Protein AF-A0A6L3IJ48-F1 (afdb_monomer)

Organism: NCBI:txid357276

Secondary structure (DSSP, 8-state):
--HHHHHHHHHHHHHHTT------SSEEEEEETTEEEEEEEEESSSEEE---SS--HHHHHHHHGGGGGTSEEE-

Mean predicted aligned error: 9.25 Å

Structure (mmCIF, N/CA/C/O backbone):
data_AF-A0A6L3IJ48-F1
#
_entry.id   AF-A0A6L3IJ48-F1
#
loop_
_atom_site.group_PDB
_atom_site.id
_atom_site.type_symbol
_atom_site.label_atom_id
_atom_site.label_alt_id
_atom_site.label_comp_id
_atom_site.label_asym_id
_atom_site.label_entity_id
_atom_site.label_seq_id
_atom_site.pdbx_PDB_ins_code
_atom_site.Cartn_x
_atom_site.Cartn_y
_atom_site.Cartn_z
_atom_site.occupancy
_atom_site.B_iso_or_equiv
_atom_site.auth_seq_id
_atom_site.auth_comp_id
_atom_site.auth_asym_id
_atom_site.auth_atom_id
_atom_site.pdbx_PDB_model_num
ATOM 1 N N . MET A 1 1 ? -19.658 -25.893 33.834 1.00 62.53 1 MET A N 1
ATOM 2 C CA . MET A 1 1 ? -18.688 -24.814 33.538 1.00 62.53 1 MET A CA 1
ATOM 3 C C . MET A 1 1 ? -19.158 -23.572 34.266 1.00 62.53 1 MET A C 1
ATOM 5 O O . MET A 1 1 ? -20.272 -23.148 34.003 1.00 62.53 1 MET A O 1
ATOM 9 N N . ASN A 1 2 ? -18.366 -23.046 35.199 1.00 81.12 2 ASN A N 1
ATOM 10 C CA . ASN A 1 2 ? -18.745 -21.866 35.981 1.00 81.12 2 ASN A CA 1
ATOM 11 C C . ASN A 1 2 ? -18.910 -20.653 35.050 1.00 81.12 2 ASN A C 1
ATOM 13 O O . ASN A 1 2 ? -18.095 -20.474 34.145 1.00 81.12 2 ASN A O 1
ATOM 17 N N . GLU A 1 3 ? -19.925 -19.816 35.274 1.00 86.94 3 GLU A N 1
ATOM 18 C CA . GLU A 1 3 ? -20.204 -18.618 34.456 1.00 86.94 3 GLU A CA 1
ATOM 19 C C . GLU A 1 3 ? -18.982 -17.690 34.337 1.00 86.94 3 GLU A C 1
ATOM 21 O O . GLU A 1 3 ? -18.682 -17.159 33.271 1.00 86.94 3 GLU A O 1
ATOM 26 N N . ILE A 1 4 ? -18.181 -17.610 35.402 1.00 87.94 4 ILE A N 1
ATOM 27 C CA . ILE A 1 4 ? -16.910 -16.871 35.441 1.00 87.94 4 ILE A CA 1
ATOM 28 C C . ILE A 1 4 ? -15.926 -17.375 34.372 1.00 87.94 4 ILE A C 1
ATOM 30 O O . ILE A 1 4 ? -15.260 -16.584 33.710 1.00 87.94 4 ILE A O 1
ATOM 34 N N . PHE A 1 5 ? -15.859 -18.691 34.160 1.00 86.44 5 PHE A N 1
ATOM 35 C CA . PHE A 1 5 ? -14.961 -19.297 33.178 1.00 86.44 5 PHE A CA 1
ATOM 36 C C . PHE A 1 5 ? -15.403 -18.988 31.741 1.00 86.44 5 PHE A C 1
ATOM 38 O O . PHE A 1 5 ? -14.569 -18.758 30.870 1.00 86.44 5 PHE A O 1
ATOM 45 N N . ARG A 1 6 ? -16.719 -18.915 31.493 1.00 86.69 6 ARG A N 1
ATOM 46 C CA . ARG A 1 6 ? -17.273 -18.500 30.194 1.00 86.69 6 ARG A CA 1
ATOM 47 C C . ARG A 1 6 ? -16.960 -17.039 29.882 1.00 86.69 6 ARG A C 1
ATOM 49 O O . ARG A 1 6 ? -16.527 -16.745 28.773 1.00 86.69 6 ARG A O 1
ATOM 56 N N . ILE A 1 7 ? -17.119 -16.148 30.860 1.00 90.94 7 ILE A N 1
ATOM 57 C CA . ILE A 1 7 ? -16.790 -14.721 30.714 1.00 9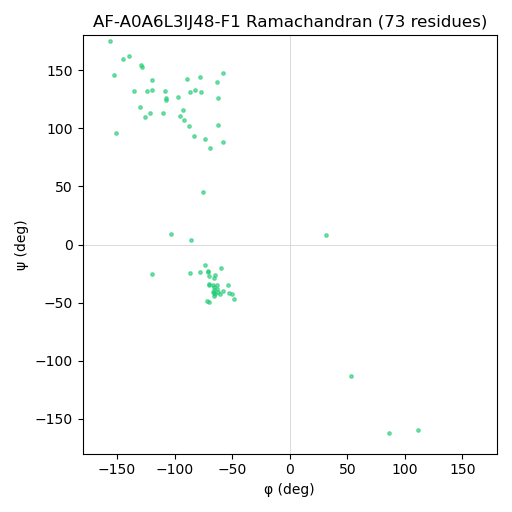0.94 7 ILE A CA 1
ATOM 58 C C . ILE A 1 7 ? -15.304 -14.545 30.387 1.00 90.94 7 ILE A C 1
ATOM 60 O O . ILE A 1 7 ? -14.958 -13.779 29.490 1.00 90.94 7 ILE A O 1
ATOM 64 N N . PHE A 1 8 ? -14.431 -15.296 31.063 1.00 87.56 8 PHE A N 1
ATOM 65 C CA . PHE A 1 8 ? -12.990 -15.229 30.834 1.00 87.56 8 PHE A CA 1
ATOM 66 C C . PHE A 1 8 ? -12.604 -15.648 29.406 1.00 87.56 8 PHE A C 1
ATOM 68 O O . PHE A 1 8 ? -11.786 -14.984 28.776 1.00 87.56 8 PHE A O 1
ATOM 75 N N . ILE A 1 9 ? -13.241 -16.695 28.866 1.00 87.06 9 ILE A N 1
ATOM 76 C CA . ILE A 1 9 ? -13.035 -17.148 27.479 1.00 87.06 9 ILE A CA 1
ATOM 77 C C . ILE A 1 9 ? -13.519 -16.105 26.463 1.00 87.06 9 ILE A C 1
ATOM 79 O O . ILE A 1 9 ? -12.857 -15.865 25.459 1.00 87.06 9 ILE A O 1
ATOM 83 N N . ILE A 1 10 ? -14.671 -15.475 26.704 1.00 86.44 10 ILE A N 1
ATOM 84 C CA . ILE A 1 10 ? -15.206 -14.452 25.792 1.00 86.44 10 ILE A CA 1
ATOM 85 C C . ILE A 1 10 ? -14.293 -13.219 25.782 1.00 86.44 10 ILE A C 1
ATOM 87 O O . ILE A 1 10 ? -14.014 -12.659 24.722 1.00 86.44 10 ILE A O 1
ATOM 91 N N . LEU A 1 11 ? -13.783 -12.821 26.950 1.00 85.88 11 LEU A N 1
ATOM 92 C CA . LEU A 1 11 ? -12.901 -11.666 27.082 1.00 85.88 11 LEU A CA 1
ATOM 93 C C . LEU A 1 11 ? -11.569 -11.871 26.350 1.00 85.88 11 LEU A C 1
ATOM 95 O O . LEU A 1 11 ? -11.112 -10.965 25.655 1.00 85.88 11 LEU A O 1
ATOM 99 N N . THR A 1 12 ? -10.963 -13.057 26.453 1.00 83.12 12 THR A N 1
ATOM 100 C CA . THR A 1 12 ? -9.718 -13.359 25.730 1.00 83.12 12 T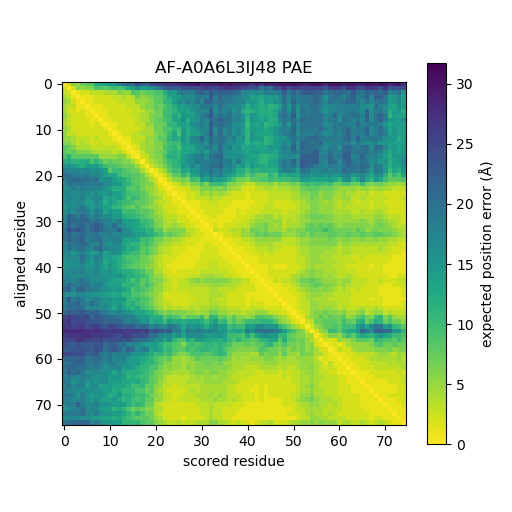HR A CA 1
ATOM 101 C C . THR A 1 12 ? -9.929 -13.379 24.217 1.00 83.12 12 THR A C 1
ATOM 103 O O . THR A 1 12 ? -9.083 -12.867 23.486 1.00 83.12 12 THR A O 1
ATOM 106 N N . PHE A 1 13 ? -11.079 -13.869 23.743 1.00 77.94 13 PHE A N 1
ATOM 107 C CA . PHE A 1 13 ? -11.413 -13.883 22.315 1.00 77.94 13 PHE A CA 1
ATOM 108 C C . PHE A 1 13 ? -11.580 -12.471 21.728 1.00 77.94 13 PHE A C 1
ATOM 110 O O . PHE A 1 13 ? -11.118 -12.198 20.621 1.00 77.94 13 PHE A O 1
ATOM 117 N N . LEU A 1 14 ? -12.187 -11.549 22.483 1.00 79.12 14 LEU A N 1
ATOM 118 C CA . LEU A 1 14 ? -12.369 -10.156 22.054 1.00 79.12 14 LEU A CA 1
ATOM 119 C C . LEU A 1 14 ? -11.040 -9.394 21.935 1.00 79.12 14 LEU A C 1
ATOM 121 O O . LEU A 1 14 ? -10.880 -8.577 21.029 1.00 79.12 14 LEU A O 1
ATOM 125 N N . ILE A 1 15 ? -10.071 -9.679 22.809 1.00 75.75 15 ILE A N 1
ATOM 126 C CA . ILE A 1 15 ? -8.751 -9.028 22.786 1.00 75.75 15 ILE A CA 1
ATOM 127 C C . ILE A 1 15 ? -7.934 -9.481 21.564 1.00 75.75 15 ILE A C 1
ATOM 129 O O . ILE A 1 15 ? -7.218 -8.672 20.974 1.00 75.75 15 ILE A O 1
ATOM 133 N N . SER A 1 16 ? -8.077 -10.735 21.124 1.00 70.62 16 SER A N 1
ATOM 134 C CA . SER A 1 16 ? -7.378 -11.245 19.935 1.00 70.62 16 SER A CA 1
ATOM 135 C C . SER A 1 16 ? -7.820 -10.583 18.626 1.00 70.62 16 SER A C 1
ATOM 137 O O . SER A 1 16 ? -7.003 -10.454 17.721 1.00 70.62 16 SER A O 1
ATOM 139 N N . CYS A 1 17 ? -9.061 -10.100 18.511 1.00 63.25 17 CYS A N 1
ATOM 140 C CA . CYS A 1 17 ? -9.495 -9.349 17.324 1.00 63.25 17 CYS A CA 1
ATOM 141 C C . CYS A 1 17 ? -8.921 -7.923 17.255 1.00 63.25 17 CYS A C 1
ATOM 143 O O . CYS A 1 17 ? -8.923 -7.320 16.185 1.00 63.25 17 CYS A O 1
ATOM 145 N N . ALA A 1 18 ? -8.417 -7.378 18.366 1.00 63.12 18 ALA A N 1
ATOM 146 C CA . ALA A 1 18 ? -7.864 -6.026 18.426 1.00 63.12 18 ALA A CA 1
ATOM 147 C C . ALA A 1 18 ? -6.380 -5.949 18.024 1.00 63.12 18 ALA A C 1
ATOM 149 O O . ALA A 1 18 ? -5.780 -4.872 18.104 1.00 63.12 18 ALA A O 1
ATOM 150 N N . SER A 1 19 ? -5.770 -7.059 17.585 1.00 61.03 19 SER A N 1
ATOM 151 C CA . SER A 1 19 ? -4.412 -7.048 17.043 1.00 61.03 19 SER A CA 1
ATOM 152 C C . SER A 1 19 ? -4.400 -6.326 15.694 1.00 61.03 19 SER A C 1
ATOM 154 O O . SER A 1 19 ? -4.467 -6.936 14.627 1.00 61.03 19 SER A O 1
ATOM 156 N N . ASN A 1 20 ? -4.324 -4.998 15.740 1.00 60.75 20 ASN A N 1
ATOM 157 C CA . ASN A 1 20 ? -4.019 -4.187 14.577 1.00 60.75 20 ASN A CA 1
ATOM 158 C C . ASN A 1 20 ? -2.615 -4.573 14.105 1.00 60.75 20 ASN A C 1
ATOM 160 O O . ASN A 1 20 ? -1.620 -4.156 14.700 1.00 60.75 20 ASN A O 1
ATOM 164 N N . SER A 1 21 ? -2.544 -5.370 13.037 1.00 61.84 21 SER A N 1
ATOM 165 C CA . SER A 1 21 ? -1.362 -5.462 12.182 1.00 61.84 21 SER A CA 1
ATOM 166 C C . SER A 1 21 ? -1.081 -4.055 11.662 1.00 61.84 21 SER A C 1
ATOM 168 O O . SER A 1 21 ? -1.648 -3.597 10.669 1.00 61.84 21 SER A O 1
ATOM 170 N N . LYS A 1 22 ? -0.296 -3.297 12.425 1.00 67.25 22 LYS A N 1
ATOM 171 C CA . LYS A 1 22 ? 0.087 -1.947 12.052 1.00 67.25 22 LYS A CA 1
ATOM 172 C C . LYS A 1 22 ? 1.273 -2.084 11.115 1.00 67.25 22 LYS A C 1
ATOM 174 O O . LYS A 1 22 ? 2.409 -2.197 11.564 1.00 67.25 22 LYS A O 1
ATOM 179 N N . ILE A 1 23 ? 0.993 -2.108 9.817 1.00 78.69 23 ILE A N 1
ATOM 180 C CA . ILE A 1 23 ? 2.040 -1.949 8.814 1.00 78.69 23 ILE A CA 1
ATOM 181 C C . ILE A 1 23 ? 2.638 -0.555 9.019 1.00 78.69 23 ILE A C 1
ATOM 183 O O . ILE A 1 23 ? 1.917 0.439 9.132 1.00 78.69 23 ILE A O 1
ATOM 187 N N . GLU A 1 24 ? 3.955 -0.492 9.172 1.00 88.00 24 GLU A N 1
ATOM 188 C CA . GLU A 1 24 ? 4.647 0.759 9.447 1.00 88.00 24 GLU A CA 1
ATOM 189 C C . GLU A 1 24 ? 4.784 1.591 8.175 1.00 88.00 24 GLU A C 1
ATOM 191 O O . GLU A 1 24 ? 5.039 1.071 7.090 1.00 88.00 24 GLU A O 1
ATOM 196 N N . ASN A 1 25 ? 4.681 2.911 8.324 1.00 90.81 25 ASN A N 1
ATOM 197 C CA . ASN A 1 25 ? 4.881 3.832 7.213 1.00 90.81 25 ASN A CA 1
ATOM 198 C C . ASN A 1 25 ? 6.369 3.923 6.864 1.00 90.81 25 ASN A C 1
ATOM 200 O O . ASN A 1 25 ? 7.095 4.753 7.418 1.00 90.81 25 ASN A O 1
ATOM 204 N N . ARG A 1 26 ? 6.825 3.066 5.952 1.00 92.19 26 ARG A N 1
ATOM 205 C CA . ARG A 1 26 ? 8.215 2.996 5.497 1.00 92.19 26 ARG A CA 1
ATOM 206 C C . ARG A 1 26 ? 8.319 2.378 4.105 1.00 92.19 26 ARG A C 1
ATOM 208 O O . ARG A 1 26 ? 7.335 1.922 3.527 1.00 92.19 26 ARG A O 1
ATOM 215 N N . ASN A 1 27 ? 9.538 2.368 3.583 1.00 91.88 27 ASN A N 1
ATOM 216 C CA . ASN A 1 27 ? 9.864 1.667 2.349 1.00 91.88 27 ASN A CA 1
ATOM 217 C C . ASN A 1 27 ? 10.274 0.232 2.689 1.00 91.88 27 ASN A C 1
ATOM 219 O O . ASN A 1 27 ? 10.951 -0.001 3.694 1.00 91.88 27 ASN A O 1
ATOM 223 N N . TYR A 1 28 ? 9.881 -0.705 1.841 1.00 92.12 28 TYR A N 1
ATOM 224 C CA . TYR A 1 28 ? 10.158 -2.123 1.983 1.00 92.12 28 TYR A CA 1
ATOM 225 C C . TYR A 1 28 ? 10.761 -2.671 0.695 1.00 92.12 28 TYR A C 1
ATOM 227 O O . TYR A 1 28 ? 10.485 -2.188 -0.406 1.00 92.12 28 TYR A O 1
ATOM 235 N N . THR A 1 29 ? 11.549 -3.724 0.863 1.00 93.12 29 THR A N 1
ATOM 236 C CA . THR A 1 29 ? 12.005 -4.584 -0.220 1.00 93.12 29 THR A CA 1
ATOM 237 C C . THR A 1 29 ? 11.710 -6.005 0.214 1.00 93.12 29 THR A C 1
ATOM 239 O O . THR A 1 29 ? 12.243 -6.451 1.227 1.00 93.12 29 THR A O 1
ATOM 242 N N . GLU A 1 30 ? 10.864 -6.698 -0.537 1.00 92.94 30 GLU A N 1
ATOM 243 C CA . GLU A 1 30 ? 10.534 -8.098 -0.286 1.00 92.94 30 GLU A CA 1
ATOM 244 C C . GLU A 1 30 ? 10.926 -8.957 -1.476 1.00 92.94 30 GLU A C 1
ATOM 246 O O . GLU A 1 30 ? 10.771 -8.558 -2.634 1.00 92.94 30 GLU A O 1
ATOM 251 N N . LYS A 1 31 ? 11.441 -10.150 -1.185 1.00 95.44 31 LYS A N 1
ATOM 252 C CA . LYS A 1 31 ? 11.797 -11.121 -2.215 1.00 95.44 31 LYS A CA 1
ATOM 253 C C . LYS A 1 31 ? 10.640 -12.092 -2.399 1.00 95.44 31 LYS A C 1
ATOM 255 O O . LYS A 1 31 ? 10.379 -12.917 -1.529 1.00 95.44 31 LYS A O 1
ATOM 260 N N . ILE A 1 32 ? 9.977 -11.998 -3.544 1.00 92.19 32 ILE A N 1
ATOM 261 C CA . ILE A 1 32 ? 8.924 -12.926 -3.957 1.00 92.19 32 ILE A CA 1
ATOM 262 C C . ILE A 1 32 ? 9.498 -13.740 -5.112 1.00 92.19 32 ILE A C 1
ATOM 264 O O . ILE A 1 32 ? 9.835 -13.191 -6.162 1.00 92.19 32 ILE A O 1
ATOM 268 N N . ASP A 1 33 ? 9.688 -15.038 -4.884 1.00 93.69 33 ASP A N 1
ATOM 269 C CA . ASP A 1 33 ? 10.419 -15.939 -5.778 1.00 93.69 33 ASP A CA 1
ATOM 270 C C . ASP A 1 33 ? 11.824 -15.402 -6.125 1.00 93.69 33 ASP A C 1
ATOM 272 O O . ASP A 1 33 ? 12.706 -15.287 -5.266 1.00 93.69 33 ASP A O 1
ATOM 276 N N . ASN A 1 34 ? 12.047 -15.050 -7.392 1.00 94.69 34 ASN A N 1
ATOM 277 C CA . ASN A 1 34 ? 13.296 -14.493 -7.908 1.00 94.69 34 ASN A CA 1
ATOM 278 C C . ASN A 1 34 ? 13.222 -12.977 -8.149 1.00 94.69 34 ASN A C 1
ATOM 280 O O . ASN A 1 34 ? 14.146 -12.411 -8.734 1.00 94.69 34 ASN A O 1
ATOM 284 N N . LEU A 1 35 ? 12.150 -12.318 -7.703 1.00 92.75 35 LEU A N 1
ATOM 285 C CA . LEU A 1 35 ? 11.920 -10.890 -7.891 1.00 92.75 35 LEU A CA 1
ATOM 286 C C . LEU A 1 35 ? 12.079 -10.133 -6.572 1.00 92.75 35 LEU A C 1
ATOM 288 O O . LEU A 1 35 ? 11.502 -10.499 -5.551 1.00 92.75 35 LEU A O 1
ATOM 292 N N . ASN A 1 36 ? 1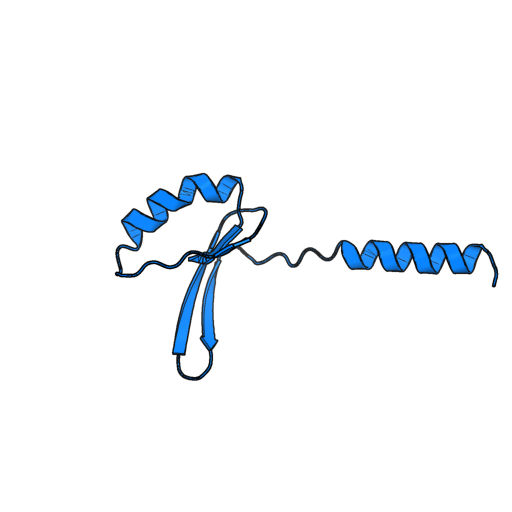2.834 -9.037 -6.618 1.00 92.56 36 ASN A N 1
ATOM 293 C CA . ASN A 1 36 ? 12.901 -8.076 -5.522 1.00 92.56 36 ASN A CA 1
ATOM 294 C C . ASN A 1 36 ? 11.847 -6.995 -5.765 1.00 92.56 36 ASN A C 1
ATOM 296 O O . ASN A 1 36 ? 12.002 -6.155 -6.655 1.00 92.56 36 ASN A O 1
ATOM 300 N N . ILE A 1 37 ? 10.777 -7.029 -4.980 1.00 90.25 37 ILE A N 1
ATOM 301 C CA . ILE A 1 37 ? 9.676 -6.076 -5.052 1.00 90.25 37 ILE A CA 1
ATOM 302 C C . ILE A 1 37 ? 9.956 -4.945 -4.069 1.00 90.25 37 ILE A C 1
ATOM 304 O O . ILE A 1 37 ? 10.012 -5.158 -2.860 1.00 90.25 37 ILE A O 1
ATOM 308 N N . ASN A 1 38 ? 10.131 -3.736 -4.598 1.00 89.50 38 ASN A N 1
ATOM 309 C CA . ASN A 1 38 ? 10.257 -2.523 -3.797 1.00 89.50 38 ASN A CA 1
ATOM 310 C C . ASN A 1 38 ? 8.901 -1.834 -3.736 1.00 89.50 38 ASN A C 1
ATOM 312 O O . ASN A 1 38 ? 8.322 -1.556 -4.784 1.00 89.50 38 ASN A O 1
ATOM 316 N N . PHE A 1 39 ? 8.431 -1.533 -2.533 1.00 89.19 39 PHE A N 1
ATOM 317 C CA . PHE A 1 39 ? 7.167 -0.837 -2.327 1.00 89.19 39 PHE A CA 1
ATOM 318 C C . PHE A 1 39 ? 7.256 0.103 -1.130 1.00 89.19 39 PHE A C 1
ATOM 320 O O . PHE A 1 39 ? 8.119 -0.020 -0.257 1.00 89.19 39 PHE A O 1
ATOM 327 N N . THR A 1 40 ? 6.356 1.069 -1.099 1.00 90.31 40 THR A N 1
ATOM 328 C CA . THR A 1 40 ? 6.267 2.089 -0.064 1.00 90.31 40 THR A CA 1
ATOM 329 C C . THR A 1 40 ? 4.913 1.994 0.610 1.00 90.31 40 THR A C 1
ATOM 331 O O . THR A 1 40 ? 3.889 1.920 -0.062 1.00 90.31 40 THR A O 1
ATOM 334 N N . VAL A 1 41 ? 4.911 2.015 1.943 1.00 92.50 41 VAL A N 1
ATOM 335 C CA . VAL A 1 41 ? 3.685 2.083 2.738 1.00 92.50 41 VAL A CA 1
ATOM 336 C C . VAL A 1 41 ? 3.553 3.469 3.355 1.00 92.50 41 VAL A C 1
ATOM 338 O O . VAL A 1 41 ? 4.468 3.948 4.034 1.00 92.50 41 VAL A O 1
ATOM 341 N N . ARG A 1 42 ? 2.414 4.125 3.121 1.00 92.38 42 ARG A N 1
ATOM 342 C CA . ARG A 1 42 ? 2.068 5.435 3.697 1.00 92.38 42 ARG A CA 1
ATOM 343 C C . ARG A 1 42 ? 0.601 5.493 4.101 1.00 92.38 42 ARG A C 1
ATOM 345 O O . ARG A 1 42 ? -0.218 4.724 3.617 1.00 92.38 42 ARG A O 1
ATOM 352 N N . GLY A 1 43 ? 0.262 6.462 4.945 1.00 90.69 43 GLY A N 1
ATOM 35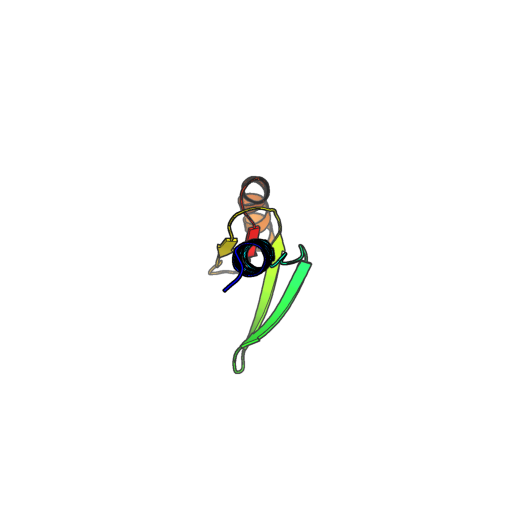3 C CA . GLY A 1 43 ? -1.120 6.735 5.330 1.00 90.69 43 GLY A CA 1
ATOM 354 C C . GLY A 1 43 ? -1.630 5.911 6.509 1.00 90.69 43 GLY A C 1
ATOM 355 O O . GLY A 1 43 ? -0.847 5.449 7.347 1.00 90.69 43 GLY A O 1
ATOM 356 N N . LYS A 1 44 ? -2.958 5.857 6.643 1.00 87.56 44 LYS A N 1
ATOM 357 C CA . LYS A 1 44 ? -3.693 5.208 7.741 1.00 87.56 44 LYS A CA 1
ATOM 358 C C . LYS A 1 44 ? -5.0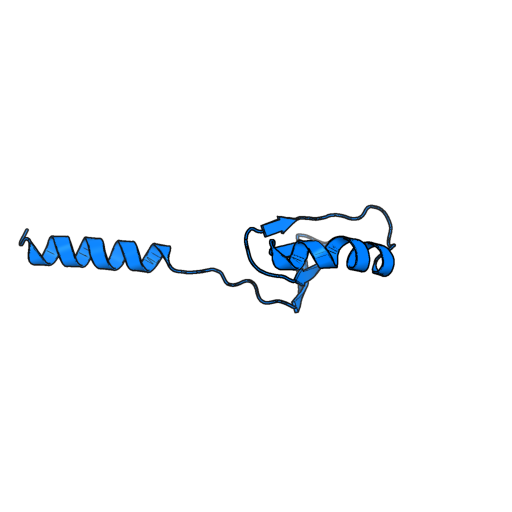69 4.778 7.230 1.00 87.56 44 LYS A C 1
ATOM 360 O O . LYS A 1 44 ? -5.682 5.513 6.469 1.00 87.56 44 LYS A O 1
ATOM 365 N N . GLY A 1 45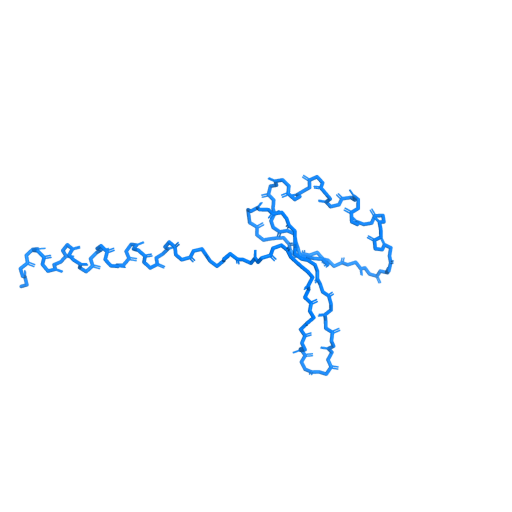 ? -5.600 3.656 7.713 1.00 89.19 45 GLY A N 1
ATOM 366 C CA . GLY A 1 45 ? -6.935 3.167 7.334 1.00 89.19 45 GLY A CA 1
ATOM 367 C C . GLY A 1 45 ? -6.879 1.884 6.498 1.00 89.19 45 GLY A C 1
ATOM 368 O O . GLY A 1 45 ? -5.867 1.179 6.558 1.00 89.19 45 GLY A O 1
ATOM 369 N N . PRO A 1 46 ? -7.944 1.543 5.747 1.00 91.69 46 PRO A N 1
ATOM 370 C CA . PRO A 1 46 ? -7.981 0.336 4.922 1.00 91.69 46 PRO A CA 1
ATOM 371 C C . PRO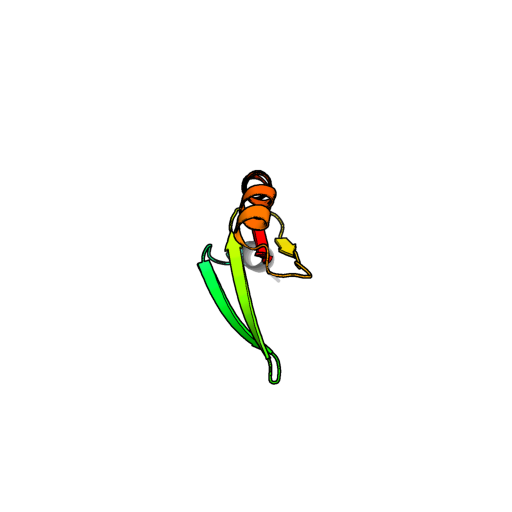 A 1 46 ? -6.837 0.302 3.903 1.00 91.69 46 PRO A C 1
ATOM 373 O O . PRO A 1 46 ? -6.405 1.345 3.415 1.00 91.69 46 PRO A O 1
ATOM 376 N N . ILE A 1 47 ? -6.341 -0.893 3.587 1.00 92.50 47 ILE A N 1
ATOM 377 C CA . ILE A 1 47 ? -5.205 -1.068 2.674 1.00 92.50 47 ILE A CA 1
ATOM 378 C C . ILE A 1 47 ? -5.663 -0.883 1.225 1.00 92.50 47 ILE A C 1
ATOM 380 O O . ILE A 1 47 ? -6.639 -1.500 0.797 1.00 92.50 47 ILE A O 1
ATOM 384 N N . MET A 1 48 ? -4.926 -0.072 0.467 1.00 92.19 48 MET A N 1
ATOM 385 C CA . MET A 1 48 ? -5.110 0.121 -0.969 1.00 92.19 48 MET A CA 1
ATOM 386 C C . MET A 1 48 ? -3.814 -0.238 -1.701 1.00 92.19 48 MET A C 1
ATOM 388 O O . MET A 1 48 ? -2.797 0.437 -1.540 1.00 92.19 48 MET A O 1
ATOM 392 N N . LEU A 1 49 ? -3.860 -1.313 -2.493 1.00 91.25 49 LEU A N 1
ATOM 393 C CA . LEU A 1 49 ? -2.745 -1.757 -3.331 1.00 91.25 49 LEU A CA 1
ATOM 394 C C . LEU A 1 49 ? -2.790 -1.039 -4.671 1.00 91.25 49 LEU A C 1
ATOM 396 O O . LEU A 1 49 ? -3.831 -1.000 -5.328 1.00 91.25 49 LEU A O 1
ATOM 400 N N . ILE A 1 50 ? -1.654 -0.499 -5.079 1.00 87.44 50 ILE A N 1
ATOM 401 C CA . ILE A 1 50 ? -1.552 0.348 -6.246 1.00 87.44 50 ILE A CA 1
ATOM 402 C C . ILE A 1 50 ? -0.327 -0.071 -7.065 1.00 87.44 50 ILE A C 1
ATOM 404 O O . ILE A 1 50 ? 0.758 -0.271 -6.533 1.00 87.44 50 ILE A O 1
ATOM 408 N N . GLY A 1 51 ? -0.509 -0.224 -8.378 1.00 83.50 51 GLY A N 1
ATOM 409 C CA . GLY A 1 51 ? 0.555 -0.597 -9.308 1.00 83.50 51 GLY A CA 1
ATOM 410 C C . GLY A 1 51 ? 0.693 0.434 -10.420 1.00 83.50 51 GLY A C 1
ATOM 411 O O . GLY A 1 51 ? -0.299 0.805 -11.048 1.00 83.50 51 GLY A O 1
ATOM 412 N N . HIS A 1 52 ? 1.924 0.871 -10.690 1.00 74.19 52 HIS A N 1
ATOM 413 C CA . HIS A 1 52 ? 2.213 1.796 -11.781 1.00 74.19 52 HIS A CA 1
ATOM 414 C C . HIS A 1 52 ? 2.932 1.080 -12.942 1.00 74.19 52 HIS A C 1
ATOM 416 O O . HIS A 1 52 ? 4.014 0.531 -12.732 1.00 74.19 52 HIS A O 1
ATOM 422 N N . PRO A 1 53 ? 2.407 1.127 -14.182 1.00 68.06 53 PRO A N 1
ATOM 423 C CA . PRO A 1 53 ? 2.985 0.398 -15.315 1.00 68.06 53 PRO A CA 1
ATOM 424 C C . PRO A 1 53 ? 4.331 0.955 -15.823 1.00 68.06 53 PRO A C 1
ATOM 426 O O . PRO A 1 53 ? 5.098 0.215 -16.429 1.00 68.06 53 PRO A O 1
ATOM 429 N N . SER A 1 54 ? 4.661 2.233 -15.584 1.00 64.38 54 SER A N 1
ATOM 430 C CA . SER A 1 54 ? 5.921 2.839 -16.070 1.00 64.38 54 SER A CA 1
ATOM 431 C C . SER A 1 54 ? 6.475 3.983 -15.195 1.00 64.38 54 SER A C 1
ATOM 433 O O . SER A 1 54 ? 6.016 5.105 -15.332 1.00 64.38 54 SER A O 1
ATOM 435 N N . SER A 1 55 ? 7.419 3.697 -14.287 1.00 58.12 55 SER A N 1
ATOM 436 C CA . SER A 1 55 ? 8.423 4.569 -13.601 1.00 58.12 55 SER A CA 1
ATOM 437 C C . SER A 1 55 ? 8.177 6.067 -13.263 1.00 58.12 55 SER A C 1
ATOM 439 O O . SER A 1 55 ? 9.094 6.718 -12.759 1.00 58.12 55 SER A O 1
ATOM 441 N N . GLY A 1 56 ? 6.979 6.634 -13.420 1.00 64.31 56 GLY A N 1
ATOM 442 C CA . GLY A 1 56 ? 6.607 8.019 -13.102 1.00 64.31 56 GLY A CA 1
ATOM 443 C C . GLY A 1 56 ? 6.439 8.270 -11.602 1.00 64.31 56 GLY A C 1
ATOM 444 O O . GLY A 1 56 ? 5.463 8.886 -11.180 1.00 64.31 56 GLY A O 1
ATOM 445 N N . LYS A 1 57 ? 7.387 7.771 -10.801 1.00 70.25 57 LYS A N 1
ATOM 446 C CA . LYS A 1 57 ? 7.327 7.645 -9.341 1.00 70.25 57 LYS A CA 1
ATOM 447 C C . LYS A 1 57 ? 6.874 8.932 -8.647 1.00 70.25 57 LYS A C 1
ATOM 449 O O . LYS A 1 57 ? 5.969 8.894 -7.829 1.00 70.25 57 LYS A O 1
ATOM 454 N N . ILE A 1 58 ? 7.442 10.076 -9.025 1.00 72.19 58 ILE A N 1
ATOM 455 C CA . ILE A 1 58 ? 7.186 11.358 -8.347 1.00 72.19 58 ILE A CA 1
ATOM 456 C C . ILE A 1 58 ? 5.778 11.895 -8.645 1.00 72.19 58 ILE A C 1
ATOM 458 O O . ILE A 1 58 ? 5.055 12.281 -7.731 1.00 72.19 58 ILE A O 1
ATOM 462 N N . GLY A 1 59 ? 5.371 11.923 -9.920 1.00 71.38 59 GLY A N 1
ATOM 463 C CA . GLY A 1 59 ? 4.033 12.395 -10.304 1.00 71.38 59 GLY A CA 1
ATOM 464 C C . GLY A 1 59 ? 2.935 11.514 -9.715 1.00 71.38 59 GLY A C 1
ATOM 465 O O . GLY A 1 59 ? 1.890 12.001 -9.286 1.00 71.38 59 GLY A O 1
ATOM 466 N N . TYR A 1 60 ? 3.226 10.220 -9.620 1.00 73.31 60 TYR A N 1
ATOM 467 C CA . TYR A 1 60 ? 2.333 9.253 -9.025 1.00 73.31 60 TYR A CA 1
ATOM 468 C C . TYR A 1 60 ? 2.215 9.409 -7.511 1.00 73.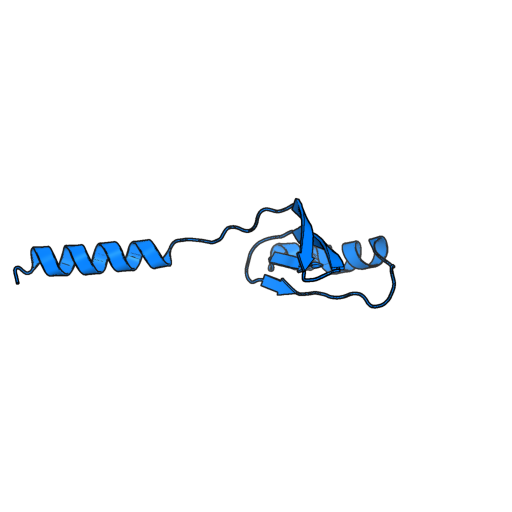31 60 TYR A C 1
ATOM 470 O O . TYR A 1 60 ? 1.105 9.556 -7.010 1.00 73.31 60 TYR A O 1
ATOM 478 N N . GLU A 1 61 ? 3.336 9.500 -6.793 1.00 79.12 61 GLU A N 1
ATOM 479 C CA . GLU A 1 61 ? 3.362 9.778 -5.351 1.00 79.12 61 GLU A CA 1
ATOM 480 C C . GLU A 1 61 ? 2.558 11.039 -5.000 1.00 79.12 61 GLU A C 1
ATOM 482 O O . GLU A 1 61 ? 1.768 11.035 -4.056 1.00 79.12 61 GLU A O 1
ATOM 487 N N . MET A 1 62 ? 2.671 12.102 -5.805 1.00 82.19 62 MET A N 1
ATOM 488 C CA . MET A 1 62 ? 1.873 13.317 -5.608 1.00 82.19 62 MET A CA 1
ATOM 489 C C . MET A 1 62 ? 0.367 13.080 -5.774 1.00 82.19 62 MET A C 1
ATOM 491 O O . MET A 1 62 ? -0.417 13.651 -5.017 1.00 82.19 62 MET A O 1
ATOM 495 N N . SER A 1 63 ? -0.043 12.237 -6.725 1.00 83.88 63 SER A N 1
ATOM 496 C CA . SER A 1 63 ? -1.459 11.902 -6.934 1.00 83.88 63 SER A CA 1
ATOM 497 C C . SER A 1 63 ? -2.052 11.041 -5.812 1.00 83.88 63 SER A C 1
ATOM 499 O O . SER A 1 63 ? -3.249 11.128 -5.544 1.00 83.88 63 SER A O 1
ATOM 501 N N . LEU A 1 64 ? -1.220 10.248 -5.127 1.00 87.12 64 LEU A N 1
ATOM 502 C CA . LEU A 1 64 ? -1.647 9.352 -4.049 1.00 87.12 64 LEU A CA 1
ATOM 503 C C . LEU A 1 64 ? -1.684 10.027 -2.680 1.00 87.12 64 LEU A C 1
ATOM 505 O O . LEU A 1 64 ? -2.451 9.605 -1.817 1.00 87.12 64 LEU A O 1
ATOM 509 N N . LYS A 1 65 ? -0.908 11.096 -2.484 1.00 89.38 65 LYS A N 1
ATOM 510 C CA . LYS A 1 65 ? -0.790 11.797 -1.200 1.00 89.38 65 LYS A CA 1
ATOM 511 C C . LYS A 1 65 ? -2.134 12.174 -0.549 1.00 89.38 65 LYS A C 1
ATOM 513 O O . LYS A 1 65 ? -2.266 11.956 0.652 1.00 89.38 65 LYS A O 1
ATOM 518 N N . PRO A 1 66 ? -3.159 12.672 -1.273 1.00 92.25 66 PRO A N 1
ATOM 519 C CA . PRO A 1 66 ? -4.464 12.953 -0.662 1.00 92.25 66 PRO A CA 1
ATOM 520 C C . PRO A 1 66 ? -5.191 11.701 -0.144 1.00 92.25 66 PRO A C 1
ATOM 522 O O . PRO A 1 66 ? -6.011 11.789 0.766 1.00 92.25 66 PRO A O 1
ATOM 525 N N . LEU A 1 67 ? -4.914 10.526 -0.716 1.00 91.50 67 LEU A N 1
ATOM 526 C CA . LEU A 1 67 ? -5.540 9.265 -0.311 1.00 91.50 67 LEU A CA 1
ATOM 527 C C . LEU A 1 67 ? -4.928 8.702 0.978 1.00 91.50 67 LEU A C 1
ATOM 529 O O . LEU A 1 67 ? -5.624 7.997 1.708 1.00 91.50 67 LEU A O 1
ATOM 533 N N . GLU A 1 68 ? -3.686 9.068 1.311 1.00 91.44 68 GLU A N 1
ATOM 534 C CA . GLU A 1 68 ? -3.007 8.664 2.554 1.00 91.44 68 GLU A CA 1
ATOM 535 C C . G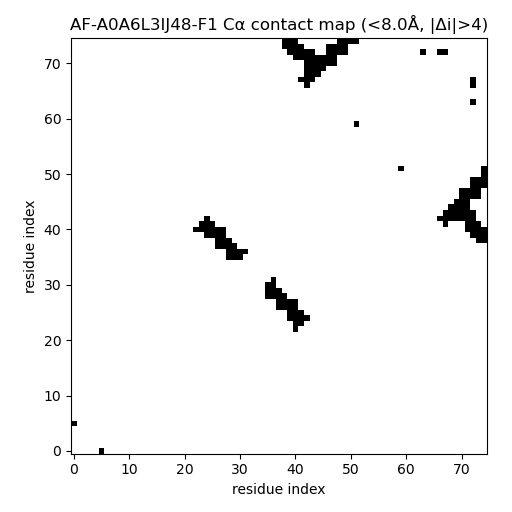LU A 1 68 ? -3.746 9.117 3.829 1.00 91.44 68 GLU A C 1
ATOM 537 O O . GLU A 1 68 ? -3.542 8.552 4.905 1.00 91.44 68 GLU A O 1
ATOM 542 N N . GLU A 1 69 ? -4.623 10.122 3.732 1.00 91.94 69 GLU A N 1
ATOM 543 C CA . GLU A 1 69 ? -5.462 10.576 4.849 1.00 91.94 69 GLU A CA 1
ATOM 544 C C . GLU A 1 69 ? -6.567 9.576 5.216 1.00 91.94 69 GLU A C 1
ATOM 546 O O . GLU A 1 69 ? -7.072 9.598 6.341 1.00 91.94 69 GLU A O 1
ATOM 551 N N . LYS A 1 70 ? -6.960 8.715 4.270 1.00 92.56 70 LYS A N 1
ATOM 552 C CA . LYS A 1 70 ? -8.098 7.792 4.401 1.00 92.56 70 LYS A CA 1
ATOM 553 C C . LYS A 1 70 ? -7.706 6.324 4.277 1.00 92.56 70 LYS A C 1
ATOM 555 O O . LYS A 1 70 ? -8.431 5.466 4.780 1.00 92.56 70 LYS A O 1
ATOM 560 N N . PHE A 1 71 ? -6.604 6.047 3.589 1.00 92.50 71 PHE A N 1
ATOM 561 C CA . PHE A 1 71 ? -6.142 4.706 3.269 1.00 92.50 71 PHE A CA 1
ATOM 562 C C . PHE A 1 71 ? -4.679 4.507 3.656 1.00 92.50 71 PHE A C 1
ATOM 564 O O . PHE A 1 71 ? -3.877 5.443 3.693 1.00 92.50 71 PHE A O 1
ATOM 571 N N . THR A 1 72 ? -4.334 3.247 3.904 1.00 93.00 72 THR A N 1
ATOM 572 C CA . THR A 1 72 ? -2.948 2.785 3.955 1.00 93.00 72 THR A CA 1
ATOM 573 C C . THR A 1 72 ? -2.544 2.398 2.535 1.00 93.00 72 THR A C 1
ATOM 575 O O . THR A 1 72 ? -2.946 1.355 2.021 1.00 93.00 72 THR A O 1
ATOM 578 N N . MET A 1 73 ? -1.798 3.276 1.880 1.00 91.69 73 MET A N 1
ATOM 579 C CA . MET A 1 73 ? -1.384 3.160 0.487 1.00 91.69 73 MET A CA 1
ATOM 580 C C . MET A 1 73 ? -0.155 2.255 0.375 1.00 91.69 73 MET A C 1
ATOM 582 O O . MET A 1 73 ? 0.797 2.438 1.133 1.00 91.69 73 MET A O 1
ATOM 586 N N . VAL A 1 74 ? -0.170 1.314 -0.573 1.00 91.00 74 VAL A N 1
ATOM 587 C CA . VAL A 1 74 ? 0.957 0.430 -0.911 1.00 91.00 74 VAL A CA 1
ATOM 588 C C . VAL A 1 74 ? 1.231 0.552 -2.409 1.00 91.00 74 VAL A C 1
ATOM 590 O O . VAL A 1 74 ? 0.402 0.111 -3.207 1.00 91.00 74 VAL A O 1
ATOM 593 N N . TYR A 1 75 ? 2.351 1.171 -2.782 1.00 88.19 75 TYR A N 1
ATOM 594 C CA . TYR A 1 75 ? 2.713 1.481 -4.174 1.00 88.19 75 TYR A CA 1
ATOM 595 C C . TYR A 1 75 ? 4.221 1.443 -4.434 1.00 88.19 75 TYR A C 1
ATOM 597 O O . TYR A 1 75 ? 5.005 1.472 -3.454 1.00 88.19 75 TYR A O 1
#

Radius of gyration: 19.19 Å; Cα contacts (8 Å, |Δi|>4): 82; chains: 1; bounding box: 34×38×52 Å

Nearest PDB structures (foldseek):
  3cfi-assembly4_J  TM=4.228E-01  e=4.317E+00  Vibrio vulnificus
  6kyc-assembly1_A  TM=3.533E-01  e=9.075E+00  Clostridioides difficile 630
  5e38-assembly1_C  TM=2.292E-01  e=5.656E+00  Mycobacterium tuberculosis H37Rv

Foldseek 3Di:
DDPVVVVVVVVVVVVVVPPPPDDDQAWDWDDDPNDTDTKGWAADEAADEDDDPDDPVPVVCVVCVVVSPHYGYID

pLDDT: mean 83.71, std 10.51, range [58.12, 95.44]

Solvent-accessible surface area (backbone atoms only — not comparable to full-atom values): 4605 Å² total; per-residue (Å²): 130,61,69,69,60,54,51,52,54,53,54,55,56,58,56,64,74,65,66,71,83,72,80,66,74,44,78,49,74,47,74,57,91,94,42,79,47,72,38,37,33,40,58,42,64,60,79,44,83,52,85,78,97,70,90,56,57,69,68,50,52,61,70,47,54,75,48,26,78,61,20,22,37,36,72

Sequence (75 aa):
MNEIFRIFIILTFLISCASNSKIENRNYTEKIDNLNINFTVRGKGPIMLIGHPSSGKIGYEMSLKPLEEKFTMVY